Protein AF-A0A2T6BWP9-F1 (afdb_monomer)

Foldseek 3Di:
DDDDLCVVQVVPQAFPNDGADADDPVVQQVCCVVQVVSDHAQQNVSNCNRTHVQHRNLQWDRVCQVVLVVLVVVLCVVQVDDPPFRKGWGHADDSSQKTKIFGRPDPHSFTWIKIWGACVVVVHSGIDIDTPVRDTPSRSSVVSRVCRVVVHDD

Sequence (154 aa):
MEILYMQKLKDNIVLNKVRIEGISTEAILDLETKYNNSNPFPKAFREYLYLAGKISGTGIVWNDWEMLQEDLQEFFETFNYSIGRPIFPFNKRDGGSIFSFFYLDEDKDDPDCYHLMSGDYVGEKSPVIRSSNNYTFSGLINEAIRRIKNNIPF

Solvent-accessible surface area (backbone atoms only — not comparable to full-atom values): 8631 Å² total; per-residue (Å²): 133,87,73,84,57,40,50,71,54,70,78,45,50,64,28,82,94,34,67,40,32,39,44,53,73,65,58,50,50,52,48,19,40,76,72,44,80,61,41,82,66,39,51,31,57,50,43,39,30,49,51,23,34,45,28,41,59,59,74,50,56,59,60,49,58,66,60,54,51,51,54,50,50,51,49,28,60,76,67,75,49,83,82,92,64,62,61,46,76,52,32,72,39,80,94,67,38,30,35,34,32,33,62,69,83,55,101,35,52,59,37,61,28,31,32,43,31,38,13,79,78,74,76,42,97,50,66,47,78,45,66,47,84,79,24,30,51,44,50,48,55,54,49,35,52,51,27,58,78,65,76,44,84,133

InterPro domains:
  IPR037883 Knr4/Smi1-like domain superfamily [SSF160631] (5-125)

Structure (mmCIF, N/CA/C/O backbone):
data_AF-A0A2T6BWP9-F1
#
_entry.id   AF-A0A2T6BWP9-F1
#
loop_
_atom_site.group_PDB
_atom_site.id
_atom_site.type_symbol
_atom_site.label_atom_id
_atom_site.label_alt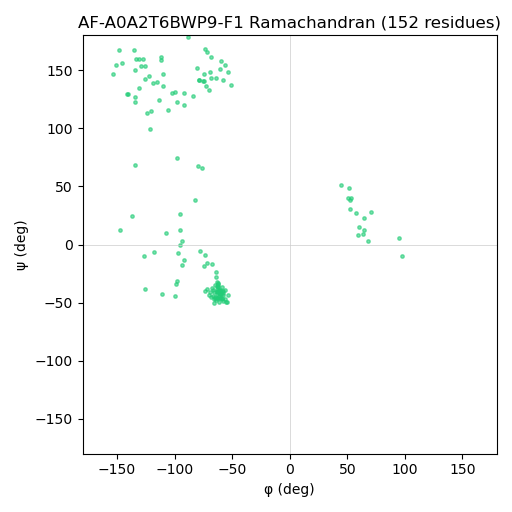_id
_atom_site.label_comp_id
_atom_site.label_asym_id
_atom_site.label_entity_id
_atom_site.label_seq_id
_atom_site.pdbx_PDB_ins_code
_atom_site.Cartn_x
_atom_site.Cartn_y
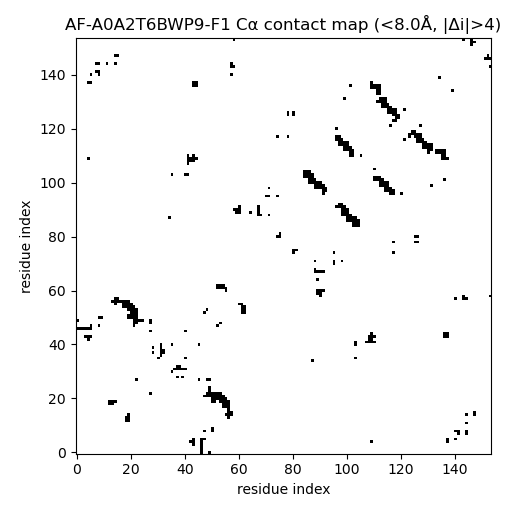_atom_site.Cartn_z
_atom_site.occupancy
_atom_site.B_iso_or_equiv
_atom_site.auth_seq_id
_atom_site.auth_comp_id
_atom_site.auth_asym_id
_atom_site.auth_atom_id
_atom_site.pdbx_PDB_model_num
ATOM 1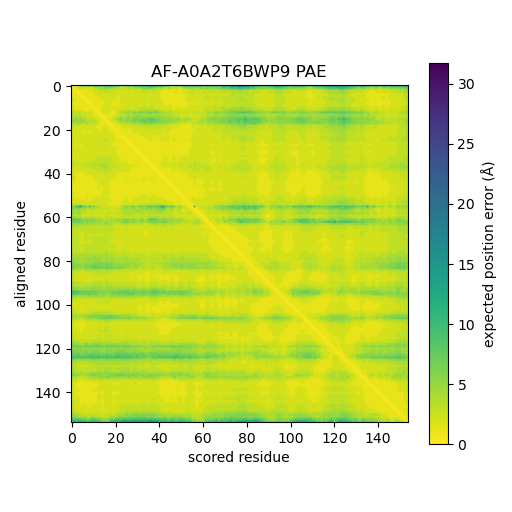 N N . MET A 1 1 ? -15.622 7.011 8.597 1.00 90.50 1 MET A N 1
ATOM 2 C CA . MET A 1 1 ? -15.719 6.460 7.229 1.00 90.50 1 MET A CA 1
ATOM 3 C C . MET A 1 1 ? -16.627 5.237 7.265 1.00 90.50 1 MET A C 1
ATOM 5 O O . MET A 1 1 ? -16.543 4.483 8.228 1.00 90.50 1 MET A O 1
ATOM 9 N N . GLU A 1 2 ? -17.524 5.072 6.293 1.00 94.56 2 GLU A N 1
ATOM 10 C CA . GLU A 1 2 ? -18.277 3.819 6.112 1.00 94.56 2 GLU A CA 1
ATOM 11 C C . GLU A 1 2 ? -17.339 2.738 5.555 1.00 94.56 2 GLU A C 1
ATOM 13 O O . GLU A 1 2 ? -16.538 3.042 4.676 1.00 94.56 2 GLU A O 1
ATOM 18 N N . ILE A 1 3 ? -17.415 1.510 6.078 1.00 97.81 3 ILE A N 1
ATOM 19 C CA . ILE A 1 3 ? -16.545 0.391 5.683 1.00 97.81 3 ILE A CA 1
ATOM 20 C C . ILE A 1 3 ? -17.351 -0.581 4.821 1.00 97.81 3 ILE A C 1
ATOM 22 O O . ILE A 1 3 ? -18.298 -1.181 5.328 1.00 97.81 3 ILE A O 1
ATOM 26 N N . LEU A 1 4 ? -16.973 -0.738 3.552 1.00 97.94 4 LEU A N 1
ATOM 27 C CA . LEU A 1 4 ? -17.612 -1.642 2.593 1.00 97.94 4 LEU A CA 1
ATOM 28 C C . LEU A 1 4 ? -16.710 -2.825 2.215 1.00 97.94 4 LEU A C 1
ATOM 30 O O . LEU A 1 4 ? -17.177 -3.961 2.163 1.00 97.94 4 LEU A O 1
ATOM 34 N N . TYR A 1 5 ? -15.420 -2.581 1.988 1.00 98.50 5 TYR A N 1
ATOM 35 C CA . TYR A 1 5 ? -14.463 -3.573 1.488 1.00 98.50 5 TYR A CA 1
ATOM 36 C C . TYR A 1 5 ? -13.626 -4.205 2.605 1.00 98.50 5 TYR A C 1
ATOM 38 O O . TYR A 1 5 ? -13.272 -5.382 2.536 1.00 98.50 5 TYR A O 1
ATOM 46 N N . MET A 1 6 ? -13.342 -3.459 3.676 1.00 98.19 6 MET A N 1
ATOM 47 C CA . MET A 1 6 ? -12.461 -3.904 4.767 1.00 98.19 6 MET A CA 1
ATOM 48 C C . MET A 1 6 ? -13.204 -4.516 5.961 1.00 98.19 6 MET A C 1
ATOM 50 O O . MET A 1 6 ? -12.700 -4.518 7.086 1.00 98.19 6 MET A O 1
ATOM 54 N N . GLN A 1 7 ? -14.393 -5.083 5.740 1.00 98.19 7 GLN A N 1
ATOM 55 C CA . GLN A 1 7 ? -15.222 -5.613 6.825 1.00 98.19 7 GLN A CA 1
ATOM 56 C C . GLN A 1 7 ? -14.517 -6.740 7.602 1.00 98.19 7 GLN A C 1
ATOM 58 O O . GLN A 1 7 ? -14.476 -6.721 8.830 1.00 98.19 7 GLN A O 1
ATOM 63 N N . LYS A 1 8 ? -13.838 -7.661 6.904 1.00 97.44 8 LYS A N 1
ATOM 64 C CA . LYS A 1 8 ? -13.077 -8.737 7.560 1.00 97.44 8 LYS A CA 1
ATOM 65 C C . LYS A 1 8 ? -11.899 -8.206 8.377 1.00 97.44 8 LYS A C 1
ATOM 67 O O . LYS A 1 8 ? -11.589 -8.784 9.413 1.00 97.44 8 LYS A O 1
ATOM 72 N N . LEU A 1 9 ? -11.239 -7.136 7.935 1.00 97.50 9 LEU A N 1
ATOM 73 C CA . LEU A 1 9 ? -10.162 -6.499 8.697 1.00 97.50 9 LEU A CA 1
ATOM 74 C C . LEU A 1 9 ? -10.716 -5.822 9.955 1.00 97.50 9 LEU A C 1
ATOM 76 O O . LEU A 1 9 ? -10.191 -6.032 11.045 1.00 97.50 9 LEU A O 1
ATOM 80 N N . LYS A 1 10 ? -11.828 -5.092 9.821 1.00 97.31 10 LYS A N 1
ATOM 81 C CA . LYS A 1 10 ? -12.552 -4.479 10.943 1.00 97.31 10 LYS A CA 1
ATOM 82 C C . LYS A 1 10 ? -12.961 -5.508 12.002 1.00 97.31 10 LYS A C 1
ATOM 84 O O . LYS A 1 10 ? -12.831 -5.238 13.192 1.00 97.31 10 LYS A O 1
ATOM 89 N N . ASP A 1 11 ? -13.382 -6.698 11.581 1.00 97.06 11 ASP A N 1
ATOM 90 C CA . ASP A 1 11 ? -13.765 -7.789 12.486 1.00 97.06 11 ASP A CA 1
ATOM 91 C C . ASP A 1 11 ? -12.552 -8.530 13.091 1.00 97.06 11 ASP A C 1
ATOM 93 O O . ASP A 1 11 ? -12.714 -9.417 13.928 1.00 97.06 11 ASP A O 1
ATOM 97 N N . ASN A 1 12 ? -11.323 -8.206 12.665 1.00 95.44 12 ASN A N 1
ATOM 98 C CA . ASN A 1 12 ? -10.085 -8.877 13.069 1.00 95.44 12 ASN A CA 1
ATOM 99 C C . ASN A 1 12 ? -8.988 -7.873 13.427 1.00 95.44 12 ASN A C 1
ATOM 101 O O . ASN A 1 12 ? -7.965 -7.769 12.760 1.00 95.44 12 ASN A O 1
ATOM 105 N N . ILE A 1 13 ? -9.193 -7.168 14.538 1.00 93.12 13 ILE A N 1
ATOM 106 C CA . ILE A 1 13 ? -8.308 -6.086 14.989 1.00 93.12 13 ILE A CA 1
ATOM 107 C C . ILE A 1 13 ? -6.957 -6.544 15.562 1.00 93.12 13 ILE A C 1
ATOM 109 O O . ILE A 1 13 ? -6.106 -5.706 15.849 1.00 93.12 13 ILE A O 1
ATOM 113 N N . VAL A 1 14 ? -6.756 -7.848 15.777 1.00 94.56 14 VAL A N 1
ATOM 114 C CA . VAL A 1 14 ? -5.467 -8.422 16.190 1.00 94.56 14 VAL A CA 1
ATOM 115 C C . VAL A 1 14 ? -5.027 -9.432 15.138 1.00 94.56 14 VAL A C 1
ATOM 117 O O . VAL A 1 14 ? -5.670 -10.465 14.955 1.00 94.56 14 VAL A O 1
ATOM 120 N N . LEU A 1 15 ? -3.920 -9.135 14.462 1.00 91.56 15 LEU A N 1
ATOM 121 C CA . LEU A 1 15 ? -3.338 -9.931 13.384 1.00 91.56 15 LEU A CA 1
ATOM 122 C C . LEU A 1 15 ? -1.846 -10.113 13.656 1.00 91.56 15 LEU A C 1
ATOM 124 O O . LEU A 1 15 ? -1.164 -9.169 14.039 1.00 91.56 15 LEU A O 1
ATOM 128 N N . ASN A 1 16 ? -1.329 -11.337 13.507 1.00 87.31 16 ASN A N 1
ATOM 129 C CA . ASN A 1 16 ? 0.082 -11.651 13.779 1.00 87.31 16 ASN A CA 1
ATOM 130 C C . ASN A 1 16 ? 0.580 -11.167 15.157 1.00 87.31 16 ASN A C 1
ATOM 132 O O . ASN A 1 16 ? 1.705 -10.699 15.294 1.00 87.31 16 ASN A O 1
ATOM 136 N N . LYS A 1 17 ? -0.259 -11.305 16.196 1.00 89.06 17 LYS A N 1
ATOM 137 C CA . LYS A 1 17 ? 0.011 -10.855 17.581 1.00 89.06 17 LYS A CA 1
ATOM 138 C C . LYS A 1 17 ? 0.159 -9.335 17.741 1.00 89.06 17 LYS A C 1
ATOM 140 O O . LYS A 1 17 ? 0.564 -8.876 18.804 1.00 89.06 17 LYS A O 1
ATOM 145 N N . VAL A 1 18 ? -0.209 -8.563 16.724 1.00 92.12 18 VAL A N 1
ATOM 146 C CA . VAL A 1 18 ? -0.180 -7.103 16.734 1.00 92.12 18 VAL A CA 1
ATOM 147 C C . VAL A 1 18 ? -1.606 -6.579 16.614 1.00 92.12 18 VAL A C 1
ATOM 149 O O . VAL A 1 18 ? -2.423 -7.129 15.876 1.00 92.12 18 VAL A O 1
ATOM 152 N N . ARG A 1 19 ? -1.928 -5.527 17.368 1.00 95.81 19 ARG A N 1
ATOM 153 C CA . ARG A 1 19 ? -3.206 -4.825 17.240 1.00 95.81 19 ARG A CA 1
ATOM 154 C C . ARG A 1 19 ? -3.096 -3.801 16.117 1.00 95.81 19 ARG A C 1
ATOM 156 O O . ARG A 1 19 ? -2.162 -3.006 16.131 1.00 95.81 19 ARG A O 1
ATOM 163 N N . ILE A 1 20 ? -4.030 -3.829 15.172 1.00 96.50 20 ILE A N 1
ATOM 164 C CA . ILE A 1 20 ? -4.030 -2.883 14.056 1.00 96.50 20 ILE A CA 1
ATOM 165 C C . ILE A 1 20 ? -4.353 -1.469 14.541 1.00 96.50 20 ILE A C 1
ATOM 167 O O . ILE A 1 20 ? -5.106 -1.282 15.504 1.00 96.50 20 ILE A O 1
ATOM 171 N N . GLU A 1 21 ? -3.783 -0.483 13.863 1.00 97.31 21 GLU A N 1
ATOM 172 C CA . GLU A 1 21 ? -3.994 0.935 14.119 1.00 97.31 21 GLU A CA 1
ATOM 173 C C . GLU A 1 21 ? -4.071 1.683 12.787 1.00 97.31 21 GLU A C 1
ATOM 175 O O . GLU A 1 21 ? -3.213 1.525 11.915 1.00 97.31 21 GLU A O 1
ATOM 180 N N . GLY A 1 22 ? -5.116 2.488 12.628 1.00 97.25 22 GLY A N 1
ATOM 181 C CA . GLY A 1 22 ? -5.329 3.312 11.448 1.00 97.25 22 GLY A CA 1
ATOM 182 C C . GLY A 1 22 ? -4.667 4.680 11.530 1.00 97.25 22 GLY A C 1
ATOM 183 O O . GLY A 1 22 ? -4.084 5.057 12.546 1.00 97.25 22 GLY A O 1
ATOM 184 N N . ILE A 1 23 ? -4.816 5.440 10.451 1.00 97.69 23 ILE A N 1
ATOM 185 C CA . ILE A 1 23 ? -4.507 6.871 10.394 1.00 97.69 23 ILE A CA 1
ATOM 186 C C . ILE A 1 23 ? -5.797 7.688 10.236 1.00 97.69 23 ILE A C 1
ATOM 188 O O . ILE A 1 23 ? -6.850 7.152 9.883 1.00 97.69 23 ILE A O 1
ATOM 192 N N . SER A 1 24 ? -5.737 8.986 10.541 1.00 97.62 24 SER A N 1
ATOM 193 C CA . SER A 1 24 ? -6.905 9.865 10.429 1.00 97.62 24 SER A CA 1
ATOM 194 C C . SER A 1 24 ? -7.272 10.147 8.968 1.00 97.62 24 SER A C 1
ATOM 196 O O . SER A 1 24 ? -6.484 9.912 8.053 1.00 97.62 24 SER A O 1
ATOM 198 N N . THR A 1 25 ? -8.474 10.679 8.738 1.00 97.75 25 THR A N 1
ATOM 199 C CA . THR A 1 25 ? -8.909 11.075 7.388 1.00 97.75 25 THR A CA 1
ATOM 200 C C . THR A 1 25 ? -8.011 12.170 6.816 1.00 97.75 25 THR A C 1
ATOM 202 O O . THR A 1 25 ? -7.710 12.148 5.631 1.00 97.75 25 THR A O 1
ATOM 205 N N . GLU A 1 26 ? -7.550 13.094 7.655 1.00 98.06 26 GLU A N 1
ATOM 206 C CA . GLU A 1 26 ? -6.631 14.172 7.283 1.00 98.06 26 GLU A CA 1
ATOM 207 C C . GLU A 1 26 ? -5.289 13.598 6.818 1.00 98.06 26 GLU A C 1
ATOM 209 O O . GLU A 1 26 ? -4.829 13.935 5.736 1.00 98.06 26 GLU A O 1
ATOM 214 N N . ALA A 1 27 ? -4.730 12.630 7.553 1.00 97.94 27 ALA A N 1
ATOM 215 C CA . ALA A 1 27 ? -3.505 11.948 7.137 1.00 97.94 27 ALA A CA 1
ATOM 216 C C . ALA A 1 27 ? -3.678 11.166 5.818 1.00 97.94 27 ALA A C 1
ATOM 218 O O . ALA A 1 27 ? -2.743 11.068 5.027 1.00 97.94 27 ALA A O 1
ATOM 219 N N . ILE A 1 28 ? -4.871 10.621 5.549 1.00 98.44 28 ILE A N 1
ATOM 220 C CA . ILE A 1 28 ? -5.181 9.998 4.251 1.00 98.44 28 ILE A CA 1
ATOM 221 C C . ILE A 1 28 ? -5.188 11.053 3.136 1.00 98.44 28 ILE A C 1
ATOM 223 O O . ILE A 1 28 ? -4.595 10.816 2.087 1.00 98.44 28 ILE A O 1
ATOM 227 N N . LEU A 1 29 ? -5.806 12.218 3.364 1.00 98.38 29 LEU A N 1
ATOM 228 C CA . LEU A 1 29 ? -5.817 13.329 2.402 1.00 98.38 29 LEU A CA 1
ATOM 229 C C . LEU A 1 29 ? -4.402 13.855 2.116 1.00 98.38 29 LEU A C 1
ATOM 231 O O . LEU A 1 29 ? -4.097 14.210 0.975 1.00 98.38 29 LEU A O 1
ATOM 235 N N . ASP A 1 30 ? -3.528 13.870 3.124 1.00 98.00 30 ASP A N 1
ATOM 236 C CA . ASP A 1 30 ? -2.121 14.243 2.959 1.00 98.00 30 ASP A CA 1
ATOM 237 C C . ASP A 1 30 ? -1.391 13.254 2.035 1.00 98.00 30 ASP A C 1
ATOM 239 O O . ASP A 1 30 ? -0.661 13.671 1.133 1.00 98.00 30 ASP A O 1
ATOM 243 N N . LEU A 1 31 ? -1.630 11.945 2.191 1.00 97.88 31 LEU A N 1
ATOM 244 C CA . LEU A 1 31 ? -1.071 10.921 1.299 1.00 97.88 31 LEU A CA 1
ATOM 245 C C . LEU A 1 31 ? -1.630 11.024 -0.129 1.00 97.88 31 LEU A C 1
ATOM 247 O O . LEU A 1 31 ? -0.868 10.900 -1.085 1.00 97.88 31 LEU A O 1
ATOM 251 N N . GLU A 1 32 ? -2.929 11.277 -0.291 1.00 98.31 32 GLU A N 1
ATOM 252 C CA . GLU A 1 32 ? -3.575 11.483 -1.599 1.00 98.31 32 GLU A CA 1
ATOM 253 C C . GLU A 1 32 ? -3.014 12.724 -2.307 1.00 98.31 32 GLU A C 1
ATOM 255 O O . GLU A 1 32 ? -2.729 12.708 -3.506 1.00 98.31 32 GLU A O 1
ATOM 260 N N . THR A 1 33 ? -2.776 13.795 -1.550 1.00 98.25 33 THR A N 1
ATOM 261 C CA . THR A 1 33 ? -2.134 15.012 -2.055 1.00 98.25 33 THR A CA 1
ATOM 262 C C . THR A 1 33 ? -0.695 14.741 -2.479 1.00 98.25 33 THR A C 1
ATOM 264 O O . THR A 1 33 ? -0.303 15.131 -3.577 1.00 98.25 33 THR A O 1
ATOM 267 N N . LYS A 1 34 ? 0.078 14.032 -1.648 1.00 97.81 34 LYS A N 1
ATOM 268 C CA . LYS A 1 34 ? 1.495 13.747 -1.910 1.00 97.81 34 LYS A CA 1
ATOM 269 C C . LYS A 1 34 ? 1.702 12.773 -3.073 1.00 97.81 34 LYS A C 1
ATOM 271 O O . LYS A 1 34 ? 2.616 12.975 -3.865 1.00 97.81 34 LYS A O 1
ATOM 276 N N . TYR A 1 35 ? 0.884 11.725 -3.174 1.00 97.25 35 TYR A N 1
ATOM 277 C CA . TYR A 1 35 ? 1.160 10.581 -4.052 1.00 97.25 35 TYR A CA 1
ATOM 278 C C . TYR A 1 35 ? 0.135 10.354 -5.164 1.00 97.25 35 TYR A C 1
ATOM 280 O O . TYR A 1 35 ? 0.357 9.493 -6.010 1.00 97.25 35 TYR A O 1
ATOM 288 N N . ASN A 1 36 ? -0.970 11.101 -5.190 1.00 97.12 36 ASN A N 1
ATOM 289 C CA . ASN A 1 36 ? -2.010 10.939 -6.207 1.00 97.12 36 ASN A CA 1
ATOM 290 C C . ASN A 1 36 ? -2.542 12.272 -6.758 1.00 97.12 36 ASN A C 1
ATOM 292 O O . ASN A 1 36 ? -3.665 12.339 -7.254 1.00 97.12 36 ASN A O 1
ATOM 296 N N . ASN A 1 37 ? -1.754 13.351 -6.683 1.00 96.25 37 ASN A N 1
ATOM 297 C CA . ASN A 1 37 ? -2.137 14.681 -7.178 1.00 96.25 37 ASN A CA 1
ATOM 298 C C . ASN A 1 37 ? -3.487 15.170 -6.618 1.00 96.25 37 ASN A C 1
ATOM 300 O O . ASN A 1 37 ? -4.305 15.726 -7.349 1.00 96.25 37 ASN A O 1
ATOM 304 N N . SER A 1 38 ? -3.735 14.909 -5.331 1.00 97.00 38 SER A N 1
ATOM 305 C CA . SER A 1 38 ? -4.995 15.213 -4.634 1.00 97.00 38 SER A CA 1
ATOM 306 C C . SER A 1 38 ? -6.225 14.457 -5.152 1.00 97.00 38 SER A C 1
ATOM 308 O O . SER A 1 38 ? -7.340 14.740 -4.712 1.00 97.00 38 SER A O 1
ATOM 310 N N . ASN A 1 39 ? -6.051 13.469 -6.034 1.00 97.12 39 ASN A N 1
ATOM 311 C CA . ASN A 1 39 ? -7.120 12.537 -6.365 1.00 97.12 39 ASN A CA 1
ATOM 312 C C . ASN A 1 39 ? -7.301 11.528 -5.222 1.00 97.12 39 ASN A C 1
ATOM 314 O O . ASN A 1 39 ? -6.306 11.044 -4.667 1.00 97.12 39 ASN A O 1
ATOM 318 N N . PRO A 1 40 ? -8.546 11.151 -4.887 1.00 97.19 40 PRO A N 1
ATOM 319 C CA . PRO A 1 40 ? -8.792 10.126 -3.886 1.00 97.19 40 PRO A CA 1
ATOM 320 C C . PRO A 1 40 ? -8.113 8.806 -4.251 1.00 97.19 40 PRO A C 1
ATOM 322 O O . PRO A 1 40 ? -8.112 8.401 -5.414 1.00 97.19 40 PRO A O 1
ATOM 325 N N . PHE A 1 41 ? -7.576 8.104 -3.257 1.00 98.31 41 PHE A N 1
ATOM 326 C CA . PHE A 1 41 ? -7.201 6.709 -3.450 1.00 98.31 41 PHE A CA 1
ATOM 327 C C . PHE A 1 41 ? -8.448 5.834 -3.639 1.00 98.31 41 PHE A C 1
ATOM 329 O O . PHE A 1 41 ? -9.543 6.216 -3.202 1.00 98.31 41 PHE A O 1
ATOM 336 N N . PRO A 1 42 ? -8.288 4.618 -4.194 1.00 98.38 42 PRO A N 1
ATOM 337 C CA . PRO A 1 42 ? -9.359 3.633 -4.227 1.00 98.38 42 PRO A CA 1
ATOM 338 C C . PRO A 1 42 ? -9.981 3.421 -2.845 1.00 98.38 42 PRO A C 1
ATOM 340 O O . PRO A 1 42 ? -9.276 3.328 -1.831 1.00 98.38 42 PRO A O 1
ATOM 343 N N . LYS A 1 43 ? -11.312 3.341 -2.788 1.00 98.50 43 LYS A N 1
ATOM 344 C CA . LYS A 1 43 ? -12.075 3.270 -1.536 1.00 98.50 43 LYS A CA 1
ATOM 345 C C . LYS A 1 43 ? -11.602 2.147 -0.612 1.00 98.50 43 LYS A C 1
ATOM 347 O O . LYS A 1 43 ? -11.417 2.390 0.580 1.00 98.50 43 LYS A O 1
ATOM 352 N N . ALA A 1 44 ? -11.334 0.957 -1.147 1.00 98.56 44 ALA A N 1
ATOM 353 C CA . ALA A 1 44 ? -10.817 -0.170 -0.378 1.00 98.56 44 ALA A CA 1
ATOM 354 C C . ALA A 1 44 ? -9.485 0.165 0.317 1.00 98.56 44 ALA A C 1
ATOM 356 O O . ALA A 1 44 ? -9.286 -0.190 1.481 1.00 98.56 44 ALA A O 1
ATOM 357 N N . PHE A 1 45 ? -8.591 0.896 -0.356 1.00 98.50 45 PHE A N 1
ATOM 358 C CA . PHE A 1 45 ? -7.323 1.322 0.232 1.00 98.50 45 PHE A CA 1
ATOM 359 C C . PHE A 1 45 ? -7.513 2.423 1.285 1.00 98.50 45 PHE A C 1
ATOM 361 O O . PHE A 1 45 ? -6.896 2.364 2.347 1.00 98.50 45 PHE A O 1
ATOM 368 N N . ARG A 1 46 ? -8.428 3.377 1.071 1.00 98.56 46 ARG A N 1
ATOM 369 C CA . ARG A 1 46 ? -8.767 4.398 2.084 1.00 98.56 46 ARG A CA 1
ATOM 370 C C . ARG A 1 46 ? -9.330 3.779 3.362 1.00 98.56 46 ARG A C 1
ATOM 372 O O . ARG A 1 46 ? -8.911 4.141 4.459 1.00 98.56 46 ARG A O 1
ATOM 379 N N . GLU A 1 47 ? -10.240 2.814 3.227 1.00 98.69 47 GLU A N 1
ATOM 380 C CA . GLU A 1 47 ? -10.777 2.052 4.360 1.00 98.69 47 GLU A CA 1
ATOM 381 C C . GLU A 1 47 ? -9.672 1.299 5.104 1.00 98.69 47 GLU A C 1
ATOM 383 O O . GLU A 1 47 ? -9.655 1.257 6.335 1.00 98.69 47 GLU A O 1
ATOM 388 N N . TYR A 1 48 ? -8.728 0.728 4.358 1.00 98.44 48 TYR A N 1
ATOM 389 C CA . TYR A 1 48 ? -7.584 0.042 4.928 1.00 98.44 48 TYR A CA 1
ATOM 390 C C . TYR A 1 48 ? -6.681 0.994 5.714 1.00 98.44 48 TYR A C 1
ATOM 392 O O . TYR A 1 48 ? -6.354 0.702 6.861 1.00 98.44 48 TYR A O 1
ATOM 400 N N . LEU A 1 49 ? -6.326 2.152 5.151 1.00 98.19 49 LEU A N 1
ATOM 401 C CA . LEU A 1 49 ? -5.538 3.170 5.847 1.00 98.19 49 LEU A CA 1
ATOM 402 C C . LEU A 1 49 ? -6.237 3.634 7.132 1.00 98.19 49 LEU A C 1
ATOM 404 O O . LEU A 1 49 ? -5.609 3.737 8.187 1.00 98.19 49 LEU A O 1
ATOM 408 N N . TYR A 1 50 ? -7.553 3.826 7.071 1.00 98.19 50 TYR A N 1
ATOM 409 C CA . TYR A 1 50 ? -8.361 4.235 8.216 1.00 9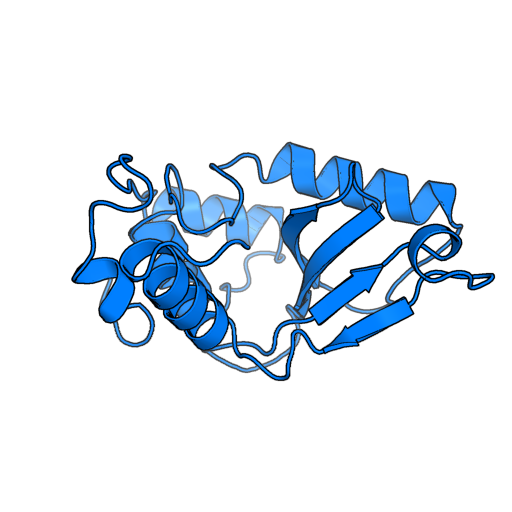8.19 50 TYR A CA 1
ATOM 410 C C . TYR A 1 50 ? -8.395 3.195 9.351 1.00 98.19 50 TYR A C 1
ATOM 412 O O . TYR A 1 50 ? -8.559 3.562 10.513 1.00 98.19 50 TYR A O 1
ATOM 420 N N . LEU A 1 51 ? -8.234 1.903 9.047 1.00 97.88 51 LEU A N 1
ATOM 421 C CA . LEU A 1 51 ? -8.250 0.821 10.043 1.00 97.88 51 LEU A CA 1
ATOM 422 C C . LEU A 1 51 ? -6.850 0.360 10.477 1.00 97.88 51 LEU A C 1
ATOM 424 O O . LEU A 1 51 ? -6.673 -0.049 11.623 1.00 97.88 51 LEU A O 1
ATOM 428 N N . ALA A 1 52 ? -5.882 0.387 9.561 1.00 97.00 52 ALA A N 1
ATOM 429 C CA . ALA A 1 52 ? -4.600 -0.311 9.665 1.00 97.00 52 ALA A CA 1
ATOM 430 C C . ALA A 1 52 ? -3.425 0.425 8.981 1.00 97.00 52 ALA A C 1
ATOM 432 O O . ALA A 1 52 ? -2.365 -0.165 8.774 1.00 97.00 52 ALA A O 1
ATOM 433 N N . GLY A 1 53 ? -3.596 1.695 8.596 1.00 95.88 53 GLY A N 1
ATOM 434 C CA . GLY A 1 53 ? -2.578 2.477 7.882 1.00 95.88 53 GLY A CA 1
ATOM 435 C C . GLY A 1 53 ? -1.324 2.804 8.691 1.00 95.88 53 GLY A C 1
ATOM 436 O O . GLY A 1 53 ? -0.306 3.147 8.100 1.00 95.88 53 GLY A O 1
ATOM 437 N N . LYS A 1 54 ? -1.381 2.678 10.022 1.00 95.75 54 LYS A N 1
ATOM 438 C CA . LYS A 1 54 ? -0.239 2.872 10.922 1.00 95.75 54 LYS A CA 1
ATOM 439 C C . LYS A 1 54 ? 0.382 1.544 11.347 1.00 95.75 54 LYS A C 1
ATOM 441 O O . LYS A 1 54 ? 1.598 1.405 11.334 1.00 95.75 54 LYS A O 1
ATOM 446 N N . ILE A 1 55 ? -0.448 0.566 11.706 1.00 94.81 55 ILE A N 1
ATOM 447 C CA . ILE A 1 55 ? -0.038 -0.788 12.094 1.00 94.81 55 ILE A CA 1
ATOM 448 C C . ILE A 1 55 ? -1.057 -1.774 11.523 1.00 94.81 55 ILE A C 1
ATOM 450 O O . ILE A 1 55 ? -2.254 -1.608 11.750 1.00 94.81 55 ILE A O 1
ATOM 454 N N . SER A 1 56 ? -0.613 -2.825 10.828 1.00 89.88 56 SER A N 1
ATOM 455 C CA . SER A 1 56 ? -1.540 -3.698 10.091 1.00 89.88 56 SER A CA 1
ATOM 456 C C . SER A 1 56 ? -1.481 -5.188 10.401 1.00 89.88 56 SER A C 1
ATOM 458 O O . SER A 1 56 ? -2.504 -5.864 10.384 1.00 89.88 56 SER A O 1
ATOM 460 N N . GLY A 1 57 ? -0.288 -5.739 10.618 1.00 88.19 57 GLY A N 1
ATOM 461 C CA . GLY A 1 57 ? -0.086 -7.187 10.705 1.00 88.19 57 GLY A CA 1
ATOM 462 C C . GLY A 1 57 ? -0.501 -7.993 9.457 1.00 88.19 57 GLY A C 1
ATOM 463 O O . GLY A 1 57 ? -0.485 -9.216 9.534 1.00 88.19 57 GLY A O 1
ATOM 464 N N . THR A 1 58 ? -0.856 -7.362 8.328 1.00 92.44 58 THR A N 1
ATOM 465 C CA . THR A 1 58 ? -1.388 -8.007 7.100 1.00 92.44 58 THR A CA 1
ATOM 466 C C . THR A 1 58 ? -0.332 -8.265 6.021 1.00 92.44 58 THR A C 1
ATOM 468 O O . THR A 1 58 ? -0.639 -8.899 5.016 1.00 92.44 58 THR A O 1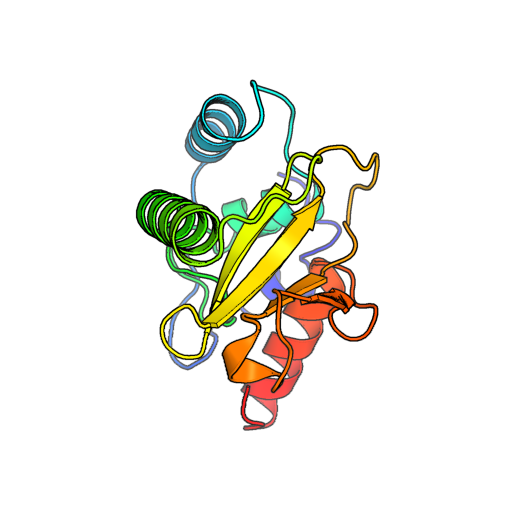
ATOM 471 N N . GLY A 1 59 ? 0.892 -7.764 6.206 1.00 89.25 59 GLY A N 1
ATOM 472 C CA . GLY A 1 59 ? 1.963 -7.803 5.202 1.00 89.25 59 GLY A CA 1
ATOM 473 C C . GLY A 1 59 ? 2.109 -6.510 4.390 1.00 89.25 59 GLY A C 1
ATOM 474 O O . GLY A 1 59 ? 3.109 -6.338 3.707 1.00 89.25 59 GLY A O 1
ATOM 475 N N . ILE A 1 60 ? 1.174 -5.567 4.493 1.00 93.38 60 ILE A N 1
ATOM 476 C CA . ILE A 1 60 ? 1.349 -4.194 3.988 1.00 93.38 60 ILE A CA 1
ATOM 477 C C . ILE A 1 60 ? 2.294 -3.429 4.929 1.00 93.38 60 ILE A C 1
ATOM 479 O O . ILE A 1 60 ? 2.265 -3.675 6.141 1.00 93.38 60 ILE A O 1
ATOM 483 N N . VAL A 1 61 ? 3.098 -2.505 4.390 1.00 92.38 61 VAL A N 1
ATOM 484 C CA . VAL A 1 61 ? 4.046 -1.686 5.176 1.00 92.38 61 VAL A CA 1
ATOM 485 C C . VAL A 1 61 ? 3.363 -0.906 6.313 1.00 92.38 61 VAL A C 1
ATOM 487 O O . VAL A 1 61 ? 2.166 -0.620 6.255 1.00 92.38 61 VAL A O 1
ATOM 490 N N . TRP A 1 62 ? 4.114 -0.573 7.368 1.00 89.88 62 TRP A N 1
ATOM 491 C CA . TRP A 1 62 ? 3.604 0.122 8.560 1.00 89.88 62 TRP A CA 1
ATOM 492 C C . TRP A 1 62 ? 3.889 1.621 8.490 1.00 89.88 62 TRP A C 1
ATOM 494 O O . TRP A 1 62 ? 4.768 2.132 9.171 1.00 89.88 62 TRP A O 1
ATOM 504 N N . ASN A 1 63 ? 3.140 2.331 7.647 1.00 85.19 63 ASN A N 1
ATOM 505 C CA . ASN A 1 63 ? 3.315 3.768 7.414 1.00 85.19 63 ASN A CA 1
ATOM 506 C C . ASN A 1 63 ? 4.694 4.190 6.865 1.00 85.19 63 ASN A C 1
ATOM 508 O O . ASN A 1 63 ? 5.002 5.379 6.820 1.00 85.19 63 ASN A O 1
ATOM 512 N N . ASP A 1 64 ? 5.487 3.242 6.364 1.00 91.88 64 ASP A N 1
ATOM 513 C CA . ASP A 1 64 ? 6.772 3.488 5.696 1.00 91.88 64 ASP A CA 1
ATOM 514 C C . ASP A 1 64 ? 6.579 3.873 4.217 1.00 91.88 64 ASP A C 1
ATOM 516 O O . ASP A 1 64 ? 7.315 3.431 3.336 1.00 91.88 64 ASP A O 1
ATOM 520 N N . TRP A 1 65 ? 5.539 4.661 3.919 1.00 94.50 65 TRP A N 1
ATOM 521 C CA . TRP A 1 65 ? 5.140 4.985 2.546 1.00 94.50 65 TRP A CA 1
ATOM 522 C C . TRP A 1 65 ? 6.232 5.733 1.785 1.00 94.50 65 TRP A C 1
ATOM 524 O O . TRP A 1 65 ? 6.439 5.471 0.608 1.00 94.50 65 TRP A O 1
ATOM 534 N N . GLU A 1 66 ? 6.937 6.648 2.451 1.00 95.56 66 GLU A N 1
ATOM 535 C CA . GLU A 1 66 ? 8.024 7.420 1.844 1.00 95.56 66 GLU A CA 1
ATOM 536 C C . GLU A 1 66 ? 9.208 6.534 1.469 1.00 95.56 66 GLU A C 1
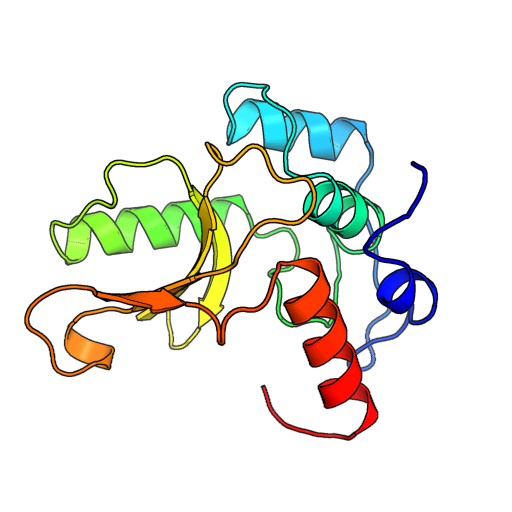ATOM 538 O O . GLU A 1 66 ? 9.595 6.523 0.306 1.00 95.56 66 GLU A O 1
ATOM 543 N N . MET A 1 67 ? 9.681 5.706 2.404 1.00 95.44 67 MET A N 1
ATOM 544 C CA . MET A 1 67 ? 10.742 4.735 2.131 1.00 95.44 67 MET A CA 1
ATOM 545 C C . MET A 1 67 ? 10.346 3.787 0.995 1.00 95.44 67 MET A C 1
ATOM 547 O O . MET A 1 67 ? 11.136 3.554 0.091 1.00 95.44 67 MET A O 1
ATOM 551 N N . LEU A 1 68 ? 9.105 3.289 0.988 1.00 96.94 68 LEU A N 1
ATOM 552 C CA . LEU A 1 68 ? 8.628 2.396 -0.068 1.00 96.94 68 LEU A CA 1
ATOM 553 C C . LEU A 1 68 ? 8.622 3.063 -1.456 1.00 96.94 68 LEU A C 1
ATOM 555 O O . LEU A 1 68 ? 8.846 2.387 -2.459 1.00 96.94 68 LEU A O 1
ATOM 559 N N . GLN A 1 69 ? 8.351 4.369 -1.518 1.00 96.75 69 GLN A N 1
ATOM 560 C CA . GLN A 1 69 ? 8.403 5.148 -2.757 1.00 96.75 69 GLN A CA 1
ATOM 561 C C . GLN A 1 69 ? 9.850 5.403 -3.200 1.00 96.75 69 GLN A C 1
ATOM 563 O O . GLN A 1 69 ? 10.144 5.294 -4.388 1.00 96.75 69 GLN A O 1
ATOM 568 N N . GLU A 1 70 ? 10.757 5.683 -2.261 1.00 97.00 70 GLU A N 1
ATOM 569 C CA . GLU A 1 70 ? 12.196 5.816 -2.530 1.00 97.00 70 GLU A CA 1
ATOM 570 C C . GLU A 1 70 ? 12.794 4.502 -3.054 1.00 97.00 70 GLU A C 1
ATOM 572 O O . GLU A 1 70 ? 13.463 4.509 -4.085 1.00 97.00 70 GLU A O 1
ATOM 577 N N . ASP A 1 71 ? 12.476 3.364 -2.426 1.00 97.06 71 ASP A N 1
ATOM 578 C CA . ASP A 1 71 ? 12.942 2.047 -2.882 1.00 97.06 71 ASP A CA 1
ATOM 579 C C . ASP A 1 71 ? 12.441 1.730 -4.303 1.00 97.06 71 ASP A C 1
ATOM 581 O O . ASP A 1 71 ? 13.147 1.132 -5.116 1.00 97.06 71 ASP A O 1
ATOM 585 N N . LEU A 1 72 ? 11.192 2.098 -4.610 1.00 97.25 72 LEU A N 1
ATOM 586 C CA . LEU A 1 72 ? 10.615 1.892 -5.937 1.00 97.25 72 LEU A CA 1
ATOM 587 C C . LEU A 1 72 ? 11.313 2.767 -6.990 1.00 97.25 72 LEU A C 1
ATOM 589 O O . LEU A 1 72 ? 11.533 2.320 -8.116 1.00 97.25 72 LEU A O 1
ATOM 593 N N . GLN A 1 73 ? 11.679 3.997 -6.631 1.00 96.94 73 GLN A N 1
ATOM 594 C CA . GLN A 1 73 ? 12.449 4.881 -7.500 1.00 96.94 73 GLN A CA 1
ATOM 595 C C . GLN A 1 73 ? 13.857 4.318 -7.756 1.00 96.94 73 GLN A C 1
ATOM 597 O O . GLN A 1 73 ? 14.274 4.238 -8.912 1.00 96.94 73 GLN A O 1
ATOM 602 N N . GLU A 1 74 ? 14.549 3.841 -6.717 1.00 96.69 74 GLU A N 1
ATOM 603 C CA . GLU A 1 74 ? 15.856 3.179 -6.845 1.00 96.69 74 GLU A CA 1
ATOM 604 C C . GLU A 1 74 ? 15.772 1.936 -7.742 1.00 96.69 74 GLU A C 1
ATOM 606 O O . GLU A 1 74 ? 16.643 1.706 -8.587 1.00 96.69 74 GLU A O 1
ATOM 611 N N . PHE A 1 75 ? 14.695 1.153 -7.623 1.00 97.12 75 PHE A N 1
ATOM 612 C CA . PHE A 1 75 ? 14.432 0.025 -8.512 1.00 97.12 75 PHE A CA 1
ATOM 613 C C . PHE A 1 75 ? 14.348 0.474 -9.979 1.00 97.12 75 PHE A C 1
ATOM 615 O O . PHE A 1 75 ? 14.987 -0.123 -10.850 1.00 97.12 75 PHE A O 1
ATOM 622 N N . PHE A 1 76 ? 13.581 1.524 -10.280 1.00 96.81 76 PHE A N 1
ATOM 623 C CA . PHE A 1 76 ? 13.447 2.024 -11.651 1.00 96.81 76 PHE A CA 1
ATOM 624 C C . PHE A 1 76 ? 14.772 2.517 -12.230 1.00 96.81 76 PHE A C 1
ATOM 626 O O . PHE A 1 76 ? 15.077 2.216 -13.386 1.00 96.81 76 PHE A O 1
ATOM 633 N N . GLU A 1 77 ? 15.579 3.211 -11.432 1.00 96.44 77 GLU A N 1
ATOM 634 C CA . GLU A 1 77 ? 16.903 3.688 -11.836 1.00 96.44 77 GLU A CA 1
ATOM 635 C C . GLU A 1 77 ? 17.870 2.526 -12.081 1.00 96.44 77 GLU A C 1
ATOM 637 O O . GLU A 1 77 ? 18.507 2.462 -13.134 1.00 96.44 77 GLU A O 1
ATOM 642 N N . THR A 1 78 ? 17.914 1.559 -11.161 1.00 94.00 78 THR A N 1
ATOM 643 C CA . THR A 1 78 ? 18.799 0.387 -11.234 1.00 94.00 78 THR A CA 1
ATOM 644 C C . THR A 1 78 ? 18.547 -0.444 -12.489 1.00 94.00 78 THR A C 1
ATOM 646 O O . THR A 1 78 ? 19.488 -0.868 -13.161 1.00 94.00 78 THR A O 1
ATOM 649 N N . PHE A 1 79 ? 17.277 -0.663 -12.839 1.00 93.25 79 PHE A N 1
ATOM 650 C CA . PHE A 1 79 ? 16.898 -1.472 -13.999 1.00 93.25 79 PHE A CA 1
ATOM 651 C C . PHE A 1 79 ? 16.672 -0.651 -15.276 1.00 93.25 79 PHE A C 1
ATOM 653 O O . PHE A 1 79 ? 16.297 -1.230 -16.298 1.00 93.25 79 PHE A O 1
ATOM 660 N N . ASN A 1 80 ? 16.888 0.672 -15.234 1.00 94.81 80 ASN A N 1
ATOM 661 C CA . ASN A 1 80 ? 16.549 1.611 -16.308 1.00 94.81 80 ASN A CA 1
ATOM 662 C C . ASN A 1 80 ? 15.138 1.338 -16.875 1.00 94.81 80 ASN A C 1
ATOM 664 O O . ASN A 1 80 ? 14.948 1.123 -18.076 1.00 94.81 80 ASN A O 1
ATOM 668 N N . TYR A 1 81 ? 14.157 1.257 -15.975 1.00 95.38 81 TYR A N 1
ATOM 669 C CA . TYR A 1 81 ? 12.806 0.774 -16.252 1.00 95.38 81 TYR A CA 1
ATOM 670 C C . TYR A 1 81 ? 11.743 1.792 -15.829 1.00 95.38 81 TYR A C 1
ATOM 672 O O . TYR A 1 81 ? 11.946 2.579 -14.914 1.00 95.38 81 TYR A O 1
ATOM 680 N N . SER A 1 82 ? 10.576 1.764 -16.476 1.00 94.75 82 SER A N 1
ATOM 681 C CA . SER A 1 82 ? 9.410 2.558 -16.071 1.00 94.75 82 SER A CA 1
ATOM 682 C C . SER A 1 82 ? 8.108 1.860 -16.474 1.00 94.75 82 SER A C 1
ATOM 684 O O . SER A 1 82 ? 8.087 1.074 -17.420 1.00 94.75 82 SER A O 1
ATOM 686 N N . ILE A 1 83 ? 7.012 2.136 -15.757 1.00 93.94 83 ILE A N 1
ATOM 687 C CA . ILE A 1 83 ? 5.695 1.513 -16.010 1.00 93.94 83 ILE A CA 1
ATOM 688 C C . ILE A 1 83 ? 4.822 2.36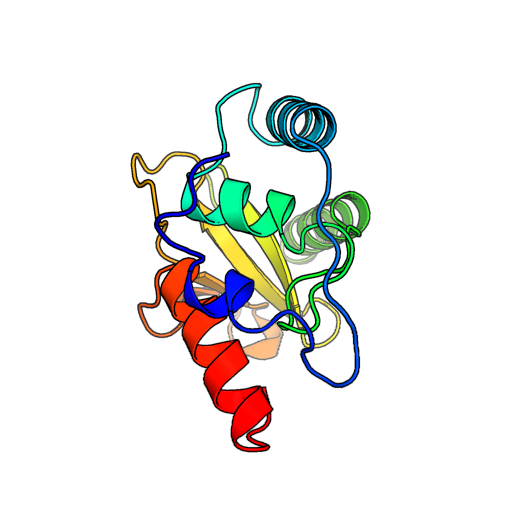8 -16.951 1.00 93.94 83 ILE A C 1
ATOM 690 O O . ILE A 1 83 ? 3.860 1.871 -17.531 1.00 93.94 83 ILE A O 1
ATOM 694 N N . GLY A 1 84 ? 5.150 3.653 -17.136 1.00 95.06 84 GLY A N 1
ATOM 695 C CA . GLY A 1 84 ? 4.405 4.570 -18.012 1.00 95.06 84 GLY A CA 1
ATOM 696 C C . GLY A 1 84 ? 2.986 4.919 -17.536 1.00 95.06 84 GLY A C 1
ATOM 697 O O . GLY A 1 84 ? 2.275 5.640 -18.229 1.00 95.06 84 GLY A O 1
ATOM 698 N N . ARG A 1 85 ? 2.577 4.427 -16.361 1.00 96.81 85 ARG A N 1
ATOM 699 C CA . ARG A 1 85 ? 1.288 4.684 -15.702 1.00 96.81 85 ARG A CA 1
ATOM 700 C C . ARG A 1 85 ? 1.517 4.996 -14.221 1.00 96.81 85 ARG A C 1
ATOM 702 O O . ARG A 1 85 ? 2.480 4.470 -13.654 1.00 96.81 85 ARG A O 1
ATOM 709 N N . PRO A 1 86 ? 0.661 5.815 -13.588 1.00 97.12 86 PRO A N 1
ATOM 710 C CA . PRO A 1 86 ? 0.769 6.102 -12.166 1.00 97.12 86 PRO A CA 1
ATOM 711 C C . PRO A 1 86 ? 0.387 4.864 -11.346 1.00 97.12 86 PRO A C 1
ATOM 713 O O . PRO A 1 86 ? -0.634 4.219 -11.591 1.00 97.12 86 PRO A O 1
ATOM 716 N N . ILE A 1 87 ? 1.217 4.535 -10.361 1.00 98.00 87 ILE A N 1
ATOM 717 C CA . ILE A 1 87 ? 1.032 3.383 -9.476 1.00 98.00 87 ILE A CA 1
ATOM 718 C C . ILE A 1 87 ? 1.197 3.804 -8.025 1.00 98.00 87 ILE A C 1
ATOM 720 O O . ILE A 1 87 ? 1.861 4.797 -7.734 1.00 98.00 87 ILE A O 1
ATOM 724 N N . PHE A 1 88 ? 0.654 3.003 -7.115 1.00 98.00 88 PHE A N 1
ATOM 725 C CA . PHE A 1 88 ? 0.928 3.134 -5.692 1.00 98.00 88 PHE A CA 1
ATOM 726 C C . PHE A 1 88 ? 1.454 1.809 -5.126 1.00 98.00 88 PHE A C 1
ATOM 728 O O . PHE A 1 88 ? 0.706 0.822 -5.103 1.00 98.00 88 PHE A O 1
ATOM 735 N N . PRO A 1 89 ? 2.726 1.741 -4.687 1.00 97.88 89 PRO A N 1
ATOM 736 C CA . PRO A 1 89 ? 3.247 0.562 -4.014 1.00 97.88 89 PRO A CA 1
ATOM 737 C C . PRO A 1 89 ? 2.691 0.481 -2.588 1.00 97.88 89 PRO A C 1
ATOM 739 O O . PRO A 1 89 ? 2.591 1.481 -1.882 1.00 97.88 89 PRO A O 1
ATOM 742 N N . PHE A 1 90 ? 2.357 -0.725 -2.136 1.00 97.31 90 PHE A N 1
ATOM 743 C CA . PHE A 1 90 ? 1.862 -0.958 -0.772 1.00 97.31 90 PHE A CA 1
ATOM 744 C C . PHE A 1 90 ? 2.651 -2.028 -0.004 1.00 97.31 90 PHE A C 1
ATOM 746 O O . PHE A 1 90 ? 2.472 -2.208 1.201 1.00 97.31 90 PHE A O 1
ATOM 753 N N . ASN A 1 91 ? 3.532 -2.764 -0.679 1.00 95.62 91 ASN A N 1
ATOM 754 C CA . ASN A 1 91 ? 4.391 -3.762 -0.054 1.00 95.62 91 ASN A CA 1
ATOM 755 C C . ASN A 1 91 ? 5.676 -3.964 -0.875 1.00 95.62 91 ASN A C 1
ATOM 757 O O . ASN A 1 91 ? 5.629 -3.907 -2.103 1.00 95.62 91 ASN A O 1
ATOM 761 N N . LYS A 1 92 ? 6.790 -4.260 -0.191 1.00 95.19 92 LYS A N 1
ATOM 762 C CA . LYS A 1 92 ? 8.043 -4.752 -0.785 1.00 95.19 92 LYS A CA 1
ATOM 763 C C . LYS A 1 92 ? 8.437 -6.102 -0.178 1.00 95.19 92 LYS A C 1
ATOM 765 O O . LYS A 1 92 ? 8.211 -6.334 1.011 1.00 95.19 92 LYS A O 1
ATOM 770 N N . ARG A 1 93 ? 9.027 -6.991 -0.981 1.00 92.88 93 ARG A N 1
ATOM 771 C CA . ARG A 1 93 ? 9.560 -8.307 -0.573 1.00 92.88 93 ARG A CA 1
ATOM 772 C C . ARG A 1 93 ? 10.932 -8.549 -1.190 1.00 92.88 93 ARG A C 1
ATOM 774 O O . ARG A 1 93 ? 11.354 -7.812 -2.078 1.00 92.88 93 ARG A O 1
ATOM 781 N N . ASP A 1 94 ? 11.616 -9.577 -0.690 1.00 90.94 94 ASP A N 1
ATOM 782 C CA . ASP A 1 94 ? 12.890 -10.067 -1.230 1.00 90.94 94 ASP A CA 1
ATOM 783 C C . ASP A 1 94 ? 13.930 -8.952 -1.415 1.00 90.94 94 ASP A C 1
ATOM 785 O O . ASP A 1 94 ? 14.515 -8.774 -2.483 1.00 90.94 94 ASP A O 1
ATOM 789 N N . GLY A 1 95 ? 14.100 -8.141 -0.365 1.00 86.25 95 GLY A N 1
ATOM 790 C CA . GLY A 1 95 ? 15.069 -7.044 -0.346 1.00 86.25 95 GLY A CA 1
ATOM 791 C C . GLY A 1 95 ? 14.794 -5.930 -1.359 1.00 86.25 95 GLY A C 1
ATOM 792 O O . GLY A 1 95 ? 15.729 -5.240 -1.733 1.00 86.25 95 GLY A O 1
ATOM 793 N N . GLY A 1 96 ? 13.548 -5.771 -1.822 1.00 90.50 96 GLY A N 1
ATOM 794 C CA . GLY A 1 96 ? 13.197 -4.806 -2.873 1.00 90.50 96 GLY A CA 1
ATOM 795 C C . GLY A 1 96 ? 13.173 -5.410 -4.279 1.00 90.50 96 GLY A C 1
ATOM 796 O O . GLY A 1 96 ? 12.941 -4.702 -5.250 1.00 90.50 96 GLY A O 1
ATOM 797 N N . SER A 1 97 ? 13.345 -6.728 -4.414 1.00 94.44 97 SER A N 1
ATOM 798 C CA . SER A 1 97 ? 13.225 -7.401 -5.715 1.00 94.44 97 SER A CA 1
ATOM 799 C C . SER A 1 97 ? 11.777 -7.541 -6.186 1.00 94.44 97 SER A C 1
ATOM 801 O O . SER A 1 97 ? 11.544 -7.775 -7.371 1.00 94.44 97 SER A O 1
ATOM 803 N N . ILE A 1 98 ? 10.800 -7.417 -5.278 1.00 96.44 98 ILE A N 1
ATOM 804 C CA . ILE A 1 98 ? 9.374 -7.470 -5.610 1.00 96.44 98 ILE A CA 1
ATOM 805 C C . ILE A 1 98 ? 8.620 -6.342 -4.917 1.00 96.44 98 ILE A C 1
ATOM 807 O O . ILE A 1 98 ? 8.617 -6.265 -3.688 1.00 96.44 98 ILE A O 1
ATOM 811 N N . PHE A 1 99 ? 7.872 -5.562 -5.692 1.00 97.88 99 PHE A N 1
ATOM 812 C CA . PHE A 1 99 ? 6.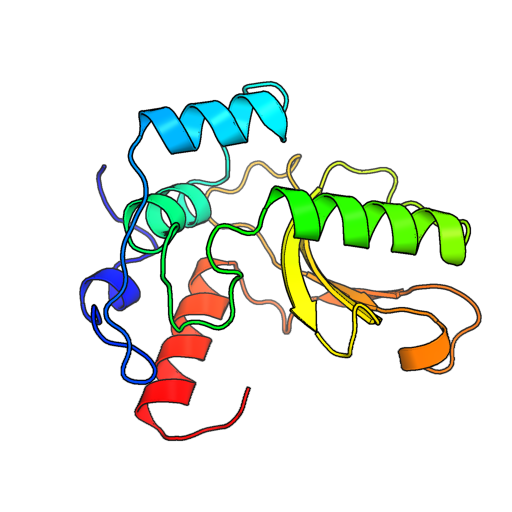898 -4.596 -5.193 1.00 97.88 99 PHE A CA 1
ATOM 813 C C . PHE A 1 99 ? 5.485 -5.067 -5.505 1.00 97.88 99 PHE A C 1
ATOM 815 O O . PHE A 1 99 ? 5.204 -5.512 -6.617 1.00 97.88 99 PHE A O 1
ATOM 822 N N . SER A 1 100 ? 4.581 -4.951 -4.537 1.00 97.81 100 SER A N 1
ATOM 823 C CA . SER A 1 100 ? 3.145 -5.106 -4.773 1.00 97.81 100 SER A CA 1
ATOM 824 C C . SER A 1 100 ? 2.501 -3.729 -4.875 1.00 97.81 100 SER A C 1
ATOM 826 O O . SER A 1 100 ? 2.752 -2.873 -4.023 1.00 97.81 100 SER A O 1
ATOM 828 N N . PHE A 1 101 ? 1.695 -3.517 -5.912 1.00 98.38 101 PHE A N 1
ATOM 829 C CA . PHE A 1 101 ? 1.111 -2.215 -6.226 1.00 98.38 101 PHE A CA 1
ATOM 830 C C . PHE A 1 101 ? -0.268 -2.350 -6.881 1.00 98.38 101 PHE A C 1
ATOM 832 O O . PHE A 1 101 ? -0.660 -3.435 -7.320 1.00 98.38 101 PHE A O 1
ATOM 839 N N . PHE A 1 102 ? -0.983 -1.233 -6.971 1.00 98.62 102 PHE A N 1
ATOM 840 C CA . PHE A 1 102 ? -2.136 -1.055 -7.855 1.00 98.62 102 PHE A CA 1
ATOM 841 C C . PHE A 1 102 ? -1.961 0.210 -8.705 1.00 98.62 102 PHE A C 1
ATOM 843 O O . PHE A 1 102 ? -1.160 1.087 -8.369 1.00 98.62 102 PHE A O 1
ATOM 850 N N . TYR A 1 103 ? -2.685 0.294 -9.819 1.00 98.31 103 TYR A N 1
ATOM 851 C CA . TYR A 1 103 ? -2.705 1.483 -10.670 1.00 98.31 103 TYR A CA 1
ATOM 852 C C . TYR A 1 103 ? -3.615 2.568 -10.082 1.00 98.31 103 TYR A C 1
ATOM 854 O O . TYR A 1 103 ? -4.671 2.266 -9.531 1.00 98.31 103 TYR A O 1
ATOM 862 N N . LEU A 1 104 ? -3.200 3.830 -10.200 1.00 97.81 104 LEU A N 1
ATOM 863 C CA . LEU A 1 104 ? -3.942 4.991 -9.681 1.00 97.81 104 LEU A CA 1
ATOM 864 C C . LEU A 1 104 ? -4.907 5.610 -10.701 1.00 97.81 104 LEU A C 1
ATOM 866 O O . LEU A 1 104 ? -5.750 6.422 -10.336 1.00 97.81 104 LEU A O 1
ATOM 870 N N . ASP A 1 105 ? -4.778 5.241 -11.973 1.00 97.06 105 ASP A N 1
ATOM 871 C CA . ASP A 1 105 ? -5.600 5.719 -13.090 1.00 97.06 105 ASP A CA 1
ATOM 872 C C . ASP A 1 105 ? -6.772 4.774 -13.424 1.00 97.06 105 ASP A C 1
ATOM 874 O O . ASP A 1 105 ? -7.406 4.915 -14.470 1.00 97.06 105 ASP A O 1
ATOM 878 N N . GLU A 1 106 ? -7.072 3.807 -12.550 1.00 93.31 106 GLU A N 1
ATOM 879 C CA . GLU A 1 106 ? -8.198 2.884 -12.704 1.00 93.31 106 GLU A CA 1
ATOM 880 C C . GLU A 1 106 ? -9.398 3.356 -11.874 1.00 93.31 106 GLU A C 1
ATOM 882 O O . GLU A 1 106 ? -9.307 3.497 -10.656 1.00 93.31 106 GLU A O 1
ATOM 887 N N . ASP A 1 107 ? -10.545 3.564 -12.528 1.00 92.50 107 ASP A N 1
ATOM 888 C CA . ASP A 1 107 ? -11.811 3.947 -11.882 1.00 92.50 107 ASP A CA 1
ATOM 889 C C . ASP A 1 107 ? -12.463 2.732 -11.192 1.00 92.50 107 ASP A C 1
ATOM 891 O O . ASP A 1 107 ? -13.481 2.188 -11.628 1.00 92.50 107 ASP A O 1
ATOM 895 N N . LYS A 1 108 ? -11.786 2.222 -10.156 1.00 96.62 108 LYS A N 1
ATOM 896 C CA . LYS A 1 108 ? -12.202 1.067 -9.355 1.00 96.62 108 LYS A CA 1
ATOM 897 C C . LYS A 1 108 ? -12.035 1.367 -7.874 1.00 96.62 108 LYS A C 1
ATOM 899 O O . LYS A 1 108 ? -10.931 1.597 -7.391 1.00 96.62 108 LYS A O 1
ATOM 904 N N . ASP A 1 109 ? -13.131 1.253 -7.133 1.00 98.06 109 ASP A N 1
ATOM 905 C CA . ASP A 1 109 ? -13.125 1.383 -5.674 1.00 98.06 109 ASP A CA 1
ATOM 906 C C . ASP A 1 109 ? -12.264 0.310 -4.980 1.00 98.06 109 ASP A C 1
ATOM 908 O O . ASP A 1 109 ? -11.656 0.580 -3.943 1.00 98.06 109 ASP A O 1
ATOM 912 N N . ASP A 1 110 ? -12.210 -0.898 -5.547 1.00 98.56 110 ASP A N 1
ATOM 913 C CA . ASP A 1 110 ? -11.351 -1.999 -5.105 1.00 98.56 110 ASP A CA 1
ATOM 914 C C . ASP A 1 110 ? -10.439 -2.413 -6.270 1.00 98.56 110 ASP A C 1
ATOM 916 O O . ASP A 1 110 ? -10.899 -3.083 -7.200 1.00 98.56 110 ASP A O 1
ATOM 920 N N . PRO A 1 111 ? -9.178 -1.951 -6.285 1.00 98.50 111 PRO A N 1
ATOM 921 C CA . PRO A 1 111 ? -8.331 -2.032 -7.463 1.00 98.50 111 PRO A CA 1
ATOM 922 C C . PRO A 1 111 ? -7.709 -3.422 -7.608 1.00 98.50 111 PRO A C 1
ATOM 924 O O . PRO A 1 111 ? -7.442 -4.109 -6.616 1.00 98.50 111 PRO A O 1
ATOM 927 N N . ASP A 1 112 ? -7.420 -3.815 -8.849 1.00 98.50 112 ASP A N 1
ATOM 928 C CA . ASP A 1 112 ? -6.631 -5.015 -9.121 1.00 98.50 112 ASP A CA 1
ATOM 929 C C . ASP A 1 112 ? -5.185 -4.805 -8.665 1.00 98.50 112 ASP A C 1
ATOM 931 O O . ASP A 1 112 ? -4.619 -3.714 -8.781 1.00 98.50 112 ASP A O 1
ATOM 935 N N . CYS A 1 113 ? -4.576 -5.865 -8.140 1.00 98.25 113 CYS A N 1
ATOM 936 C CA . CYS A 1 113 ? -3.226 -5.805 -7.601 1.00 98.25 113 CYS A CA 1
ATOM 937 C C . CYS A 1 113 ? -2.221 -6.562 -8.466 1.00 98.25 113 CYS A C 1
ATOM 939 O O . CYS A 1 113 ? -2.503 -7.619 -9.038 1.00 98.25 113 CYS A O 1
ATOM 941 N N . TYR A 1 114 ? -1.000 -6.040 -8.493 1.00 98.44 114 TYR A N 1
ATOM 942 C CA . TYR A 1 114 ? 0.080 -6.508 -9.346 1.00 98.44 114 TYR A CA 1
ATOM 943 C C . TYR A 1 114 ? 1.377 -6.654 -8.556 1.00 98.44 114 TYR A C 1
ATOM 945 O O . TYR A 1 114 ? 1.559 -6.052 -7.498 1.00 98.44 114 TYR A O 1
ATOM 953 N N . HIS A 1 115 ? 2.288 -7.452 -9.100 1.00 97.81 115 HIS A N 1
ATOM 954 C CA . HIS A 1 115 ? 3.668 -7.552 -8.657 1.00 97.81 115 HIS A CA 1
ATOM 955 C C . HIS A 1 115 ? 4.593 -7.029 -9.747 1.00 97.81 115 HIS A C 1
ATOM 957 O O . HIS A 1 115 ? 4.563 -7.544 -10.864 1.00 97.81 115 HIS A O 1
ATOM 963 N N . LEU A 1 116 ? 5.426 -6.052 -9.406 1.00 98.06 116 LEU A N 1
ATOM 964 C CA . LEU A 1 116 ? 6.609 -5.679 -10.170 1.00 98.06 116 LEU A CA 1
ATOM 965 C C . LEU A 1 116 ? 7.785 -6.480 -9.613 1.00 98.06 116 LEU A C 1
ATOM 967 O O . LEU A 1 116 ? 8.073 -6.374 -8.425 1.00 98.06 116 LEU A O 1
ATOM 971 N N . MET A 1 117 ? 8.433 -7.292 -10.444 1.00 97.69 117 MET A N 1
ATOM 972 C CA . MET A 1 117 ? 9.565 -8.136 -10.049 1.00 97.69 117 MET A CA 1
ATOM 973 C C . MET A 1 117 ? 10.807 -7.755 -10.848 1.00 97.69 117 MET A C 1
ATOM 975 O O . MET A 1 117 ? 10.698 -7.530 -12.055 1.00 97.69 117 MET A O 1
ATOM 979 N N . SER A 1 118 ? 11.971 -7.706 -10.199 1.00 96.69 118 SER A N 1
ATOM 980 C CA . SER A 1 118 ? 13.254 -7.488 -10.875 1.00 96.69 118 SER A CA 1
ATOM 981 C C . SER A 1 118 ? 13.539 -8.589 -11.892 1.00 96.69 118 SER A C 1
ATOM 983 O O . SER A 1 118 ? 13.120 -9.735 -11.717 1.00 96.69 118 SER A O 1
ATOM 985 N N . GLY A 1 119 ? 14.286 -8.241 -12.944 1.00 93.81 119 GLY A N 1
ATOM 986 C CA . GLY A 1 119 ? 14.735 -9.217 -13.938 1.00 93.81 119 GLY A CA 1
ATOM 987 C C . GLY A 1 119 ? 15.517 -10.360 -13.287 1.00 93.81 119 GLY A C 1
ATOM 988 O O . GLY A 1 119 ? 15.181 -11.524 -13.488 1.00 93.81 119 GLY A O 1
ATOM 989 N N . ASP A 1 120 ? 16.461 -10.032 -12.402 1.00 92.19 120 ASP A N 1
ATOM 990 C CA . ASP A 1 120 ? 17.284 -11.017 -11.690 1.00 92.19 120 ASP A CA 1
ATOM 991 C C . ASP A 1 120 ? 16.454 -12.007 -10.860 1.00 92.19 120 ASP A C 1
ATOM 993 O O . ASP A 1 120 ? 16.769 -13.196 -10.823 1.00 92.19 120 ASP A O 1
ATOM 997 N N . TYR A 1 121 ? 15.358 -11.550 -10.240 1.00 92.94 121 TYR A N 1
ATOM 998 C CA . TYR A 1 121 ? 14.479 -12.411 -9.446 1.00 92.94 121 TYR A CA 1
ATOM 999 C C . TYR A 1 121 ? 13.749 -13.452 -10.299 1.00 92.94 121 TYR A C 1
ATOM 1001 O O . TYR A 1 121 ? 13.586 -14.600 -9.885 1.00 92.94 121 TYR A O 1
ATOM 1009 N N . VAL A 1 122 ? 13.302 -13.065 -11.497 1.00 93.94 122 VAL A N 1
ATOM 1010 C CA . VAL A 1 122 ? 12.573 -13.965 -12.405 1.00 93.94 122 VAL A CA 1
ATOM 1011 C C . VAL A 1 122 ? 13.465 -14.645 -13.448 1.00 93.94 122 VAL A C 1
ATOM 1013 O O . VAL A 1 122 ? 12.955 -15.438 -14.237 1.00 93.94 122 VAL A O 1
ATOM 1016 N N . GLY A 1 123 ? 14.773 -14.371 -13.455 1.00 93.31 123 GLY A N 1
ATOM 1017 C CA . GLY A 1 123 ? 15.706 -14.877 -14.466 1.00 93.31 123 GLY A CA 1
ATOM 1018 C C . GLY A 1 123 ? 15.522 -14.243 -15.850 1.00 93.31 123 GLY A C 1
ATOM 1019 O O . GLY A 1 123 ? 15.814 -14.880 -16.860 1.00 93.31 123 GLY A O 1
ATOM 1020 N N . GLU A 1 124 ? 15.028 -13.005 -15.901 1.00 92.38 124 GLU A N 1
ATOM 1021 C CA . GLU A 1 124 ? 14.744 -12.248 -17.123 1.00 92.38 124 GLU A CA 1
ATOM 1022 C C . GLU A 1 124 ? 15.694 -11.052 -17.274 1.00 92.38 124 GLU A C 1
ATOM 1024 O O . GLU A 1 124 ? 16.253 -10.539 -16.309 1.00 92.38 124 GLU A O 1
ATOM 1029 N N . LYS A 1 125 ? 15.849 -10.547 -18.502 1.00 91.06 125 LYS A N 1
ATOM 1030 C CA . LYS A 1 125 ? 16.710 -9.376 -18.779 1.00 91.06 125 LYS A CA 1
ATOM 1031 C C . LYS A 1 125 ? 16.139 -8.048 -18.282 1.00 91.06 125 LYS A C 1
ATOM 1033 O O . LYS A 1 125 ? 16.846 -7.043 -18.268 1.00 91.06 125 LYS A O 1
ATOM 1038 N N . SER A 1 126 ? 14.852 -8.009 -17.969 1.00 94.12 126 SER A N 1
ATOM 1039 C CA . SER A 1 126 ? 14.150 -6.791 -17.582 1.00 94.12 126 SER A CA 1
ATOM 1040 C C . SER A 1 126 ? 13.088 -7.112 -16.540 1.00 94.12 126 SER A C 1
ATOM 1042 O O . SER A 1 126 ? 12.622 -8.254 -16.486 1.00 94.12 126 SER A O 1
ATOM 1044 N N . PRO A 1 127 ? 12.691 -6.121 -15.724 1.00 97.12 127 PRO A N 1
ATOM 1045 C CA . PRO A 1 127 ? 11.581 -6.279 -14.806 1.00 97.12 127 PRO A CA 1
ATOM 1046 C C . PRO A 1 127 ? 10.306 -6.764 -15.491 1.00 97.12 127 PRO A C 1
ATOM 1048 O O . PRO A 1 127 ? 10.027 -6.425 -16.643 1.00 97.12 127 PRO A O 1
ATOM 1051 N N . VAL A 1 128 ? 9.503 -7.526 -14.753 1.00 97.31 128 VAL A N 1
ATOM 1052 C CA . VAL A 1 128 ? 8.218 -8.042 -15.231 1.00 97.31 128 VAL A CA 1
ATOM 1053 C C . VAL A 1 128 ? 7.094 -7.662 -14.281 1.00 97.31 128 VAL A C 1
ATOM 1055 O O . VAL A 1 128 ? 7.251 -7.686 -13.060 1.00 97.31 128 VAL A O 1
ATOM 1058 N N . ILE A 1 129 ? 5.932 -7.353 -14.854 1.00 97.81 129 ILE A N 1
ATOM 1059 C CA . ILE A 1 129 ? 4.692 -7.144 -14.107 1.00 97.81 129 ILE A CA 1
ATOM 1060 C C . ILE A 1 129 ? 3.831 -8.399 -14.241 1.00 97.81 129 ILE A C 1
ATOM 1062 O O . ILE A 1 129 ? 3.606 -8.886 -15.350 1.00 97.81 129 ILE A O 1
ATOM 1066 N N . ARG A 1 130 ? 3.330 -8.930 -13.123 1.00 96.81 130 ARG A N 1
ATOM 1067 C CA . ARG A 1 130 ? 2.342 -10.026 -13.111 1.00 96.81 130 ARG A CA 1
ATOM 1068 C C . ARG A 1 130 ? 1.153 -9.672 -12.229 1.00 96.81 130 ARG A C 1
ATOM 1070 O O . ARG A 1 130 ? 1.306 -8.910 -11.278 1.00 96.81 130 ARG A O 1
ATOM 1077 N N . SER A 1 131 ? -0.019 -10.243 -12.510 1.00 96.56 131 SER A N 1
ATOM 1078 C CA . SER A 1 131 ? -1.155 -10.106 -11.596 1.00 96.56 131 SER A CA 1
ATOM 1079 C C . SER A 1 131 ? -0.845 -10.785 -10.261 1.00 96.56 131 SER A C 1
ATOM 1081 O O . SER A 1 131 ? -0.205 -11.839 -10.205 1.00 96.56 131 SER A O 1
ATOM 1083 N N . SER A 1 132 ? -1.317 -10.191 -9.167 1.00 93.62 132 SER A N 1
ATOM 1084 C CA . SER A 1 132 ? -1.215 -10.771 -7.829 1.00 93.62 132 SER A CA 1
ATOM 1085 C C . SER A 1 132 ? -2.306 -11.827 -7.643 1.00 93.62 132 SER A C 1
ATOM 1087 O O . SER A 1 132 ? -3.280 -11.623 -6.928 1.00 93.62 132 SER A O 1
ATOM 1089 N N . ASN A 1 133 ? -2.195 -12.940 -8.378 1.00 91.19 133 ASN A N 1
ATOM 1090 C CA . ASN A 1 133 ? -3.193 -14.020 -8.432 1.00 91.19 133 ASN A CA 1
ATOM 1091 C C . ASN A 1 133 ? -4.624 -13.542 -8.752 1.00 91.19 133 ASN A C 1
ATOM 1093 O O . ASN A 1 133 ? -5.596 -14.148 -8.306 1.00 91.19 133 ASN A O 1
ATOM 1097 N N . ASN A 1 134 ? -4.747 -12.460 -9.528 1.00 93.62 134 ASN A N 1
ATOM 1098 C CA . ASN A 1 134 ? -6.019 -11.813 -9.874 1.00 93.62 134 ASN A CA 1
ATOM 1099 C C . ASN A 1 134 ? -6.834 -11.357 -8.650 1.00 93.62 134 ASN A C 1
ATOM 1101 O O . ASN A 1 134 ? -8.061 -11.297 -8.705 1.00 93.62 134 ASN A O 1
ATOM 1105 N N . TYR A 1 135 ? -6.162 -11.061 -7.537 1.00 96.44 135 TYR A N 1
ATOM 1106 C CA . TYR A 1 135 ? -6.807 -10.451 -6.387 1.00 96.44 135 TYR A CA 1
ATOM 1107 C C . TYR A 1 135 ? -7.005 -8.950 -6.598 1.00 96.44 135 TYR A C 1
ATOM 1109 O O . TYR A 1 135 ? -6.111 -8.243 -7.072 1.00 96.44 135 TYR A O 1
ATOM 1117 N N . THR A 1 136 ? -8.153 -8.469 -6.130 1.00 98.38 136 THR A N 1
ATOM 1118 C CA . THR A 1 136 ? -8.325 -7.066 -5.767 1.00 98.38 136 THR A CA 1
ATOM 1119 C C . THR A 1 136 ? -7.603 -6.768 -4.451 1.00 98.38 136 THR A C 1
ATOM 1121 O O . THR A 1 136 ? -7.201 -7.688 -3.725 1.00 98.38 136 THR A O 1
ATOM 1124 N N . PHE A 1 137 ? -7.460 -5.493 -4.095 1.00 98.50 137 PHE A N 1
ATOM 1125 C CA . PHE A 1 137 ? -6.819 -5.104 -2.841 1.00 98.50 137 PHE A CA 1
ATOM 1126 C C . PHE A 1 137 ? -7.536 -5.697 -1.619 1.00 98.50 137 PHE A C 1
ATOM 1128 O O . PHE A 1 137 ? -6.898 -6.312 -0.760 1.00 98.50 137 PHE A O 1
ATOM 1135 N N . SER A 1 138 ? -8.869 -5.613 -1.554 1.00 98.44 138 SER A N 1
ATOM 1136 C CA . SER A 1 138 ? -9.635 -6.253 -0.476 1.00 98.44 138 SER A CA 1
ATOM 1137 C C . SER A 1 138 ? -9.499 -7.780 -0.487 1.00 98.44 138 SER A C 1
ATOM 1139 O O . SER A 1 138 ? -9.388 -8.404 0.574 1.00 98.44 138 SER A O 1
ATOM 1141 N N . GLY A 1 139 ? -9.414 -8.391 -1.674 1.00 98.19 139 GLY A N 1
ATOM 1142 C CA . GLY A 1 139 ? -9.131 -9.813 -1.856 1.00 98.19 139 GLY A CA 1
ATOM 1143 C C . GLY A 1 139 ? -7.796 -10.230 -1.235 1.00 98.19 139 GLY A C 1
ATOM 1144 O O . GLY A 1 139 ? -7.753 -11.205 -0.478 1.00 98.19 139 GLY A O 1
ATOM 1145 N N . LEU A 1 140 ? -6.734 -9.453 -1.471 1.00 97.12 140 LEU A N 1
ATOM 1146 C CA . LEU A 1 140 ? -5.418 -9.677 -0.868 1.00 97.12 1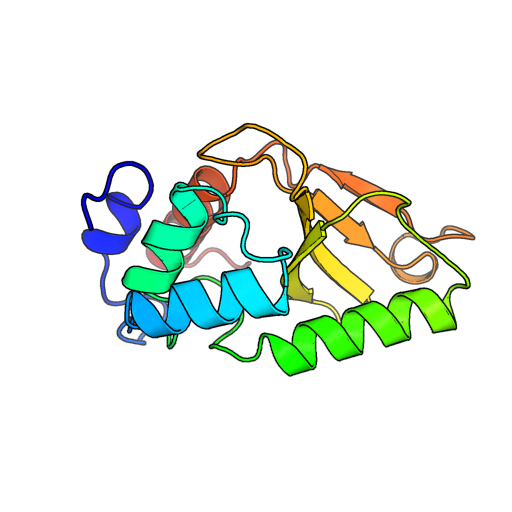40 LEU A CA 1
ATOM 1147 C C . LEU A 1 140 ? -5.461 -9.594 0.657 1.00 97.12 140 LEU A C 1
ATOM 1149 O O . LEU A 1 140 ? -4.940 -10.483 1.332 1.00 97.12 140 LEU A O 1
ATOM 1153 N N . ILE A 1 141 ? -6.117 -8.576 1.217 1.00 97.81 141 ILE A N 1
ATOM 1154 C CA . ILE A 1 141 ? -6.251 -8.443 2.675 1.00 97.81 141 ILE A CA 1
ATOM 1155 C C . ILE A 1 141 ? -7.047 -9.617 3.261 1.00 97.81 141 ILE A C 1
ATOM 1157 O O . ILE A 1 141 ? -6.677 -10.185 4.293 1.00 97.81 141 ILE A O 1
ATOM 1161 N N . ASN A 1 142 ? -8.115 -10.045 2.586 1.00 97.62 142 ASN A N 1
ATOM 1162 C CA . ASN A 1 142 ? -8.921 -11.182 3.016 1.00 97.62 142 ASN A CA 1
ATOM 1163 C C . ASN A 1 142 ? -8.134 -12.496 3.029 1.00 97.62 142 ASN A C 1
ATOM 1165 O O . ASN A 1 142 ? -8.331 -13.310 3.947 1.00 97.62 142 ASN A O 1
ATOM 1169 N N . GLU A 1 143 ? -7.264 -12.694 2.039 1.00 96.50 143 GLU A N 1
ATOM 1170 C CA . GLU A 1 143 ? -6.360 -13.837 1.949 1.00 96.50 143 GLU A CA 1
ATOM 1171 C C . GLU A 1 143 ? -5.261 -13.768 3.015 1.00 96.50 143 GLU A C 1
ATOM 1173 O O . GLU A 1 143 ? -5.037 -14.759 3.712 1.00 96.50 143 GLU A O 1
ATOM 1178 N N . ALA A 1 144 ? -4.657 -12.599 3.245 1.00 95.25 144 ALA A N 1
ATOM 1179 C CA . ALA A 1 144 ? -3.694 -12.384 4.326 1.00 95.25 144 ALA A CA 1
ATOM 1180 C C . ALA A 1 144 ? -4.285 -12.767 5.693 1.00 95.25 144 ALA A C 1
ATOM 1182 O O . ALA A 1 144 ? -3.710 -13.570 6.429 1.00 95.25 144 ALA A O 1
ATOM 1183 N N . ILE A 1 145 ? -5.494 -12.288 6.010 1.00 96.81 145 ILE A N 1
ATOM 1184 C CA . ILE A 1 145 ? -6.194 -12.643 7.254 1.00 96.81 145 ILE A CA 1
ATOM 1185 C C . ILE A 1 145 ? -6.457 -14.152 7.327 1.00 96.81 145 ILE A C 1
ATOM 1187 O O . ILE A 1 145 ? -6.306 -14.759 8.391 1.00 96.81 145 ILE A O 1
ATOM 1191 N N . ARG A 1 146 ? -6.860 -14.782 6.211 1.00 96.88 146 ARG A N 1
ATOM 1192 C CA . ARG A 1 146 ? -7.084 -16.234 6.165 1.00 96.88 146 ARG A CA 1
ATOM 1193 C C . ARG A 1 146 ? -5.792 -16.981 6.490 1.00 96.88 146 ARG A C 1
ATOM 1195 O O . ARG A 1 146 ? -5.834 -17.895 7.309 1.00 96.88 146 ARG A O 1
ATOM 1202 N N . ARG A 1 147 ? -4.665 -16.589 5.895 1.00 95.25 147 ARG A N 1
ATOM 1203 C CA . ARG A 1 147 ? -3.358 -17.213 6.127 1.00 95.25 147 ARG A CA 1
ATOM 1204 C C . ARG A 1 147 ? -2.920 -17.104 7.579 1.00 95.25 147 ARG A C 1
ATOM 1206 O O . ARG A 1 147 ? -2.654 -18.131 8.195 1.00 95.25 147 ARG A O 1
ATOM 1213 N N . ILE A 1 148 ? -2.987 -15.902 8.152 1.00 94.56 148 ILE A N 1
ATOM 1214 C CA . ILE A 1 148 ? -2.657 -15.640 9.562 1.00 94.56 148 ILE A CA 1
ATOM 1215 C C . ILE A 1 148 ? -3.470 -16.544 10.493 1.00 94.56 148 ILE A C 1
ATOM 1217 O O . ILE A 1 148 ? -2.908 -17.227 11.343 1.00 94.56 148 ILE A O 1
ATOM 1221 N N . LYS A 1 149 ? -4.794 -16.608 10.307 1.00 94.50 149 LYS A N 1
ATOM 1222 C CA . LYS A 1 149 ? -5.678 -17.426 11.156 1.00 94.50 149 LYS A CA 1
ATOM 1223 C C . LYS A 1 149 ? -5.421 -18.928 11.061 1.00 94.50 149 LYS A C 1
ATOM 1225 O O . LYS A 1 149 ? -5.788 -19.656 11.976 1.00 94.50 149 LYS A O 1
ATOM 1230 N N . ASN A 1 150 ? -4.833 -19.383 9.959 1.00 95.62 150 ASN A N 1
ATOM 1231 C CA . ASN A 1 150 ? -4.559 -20.793 9.702 1.00 95.62 150 ASN A CA 1
ATOM 1232 C C . ASN A 1 150 ? -3.063 -21.135 9.806 1.00 95.62 150 ASN A C 1
ATOM 1234 O O . ASN A 1 150 ? -2.679 -22.237 9.431 1.00 95.62 150 ASN A O 1
ATOM 1238 N N . ASN A 1 151 ? -2.224 -20.215 10.305 1.00 92.44 151 ASN A N 1
ATOM 1239 C CA . ASN A 1 151 ? -0.766 -20.367 10.376 1.00 92.44 151 ASN A CA 1
ATOM 1240 C C . ASN A 1 151 ? -0.125 -20.756 9.029 1.00 92.44 151 ASN A C 1
ATOM 1242 O O . ASN A 1 151 ? 0.797 -21.568 8.974 1.00 92.44 151 ASN A O 1
ATOM 1246 N N . ILE A 1 152 ? -0.632 -20.185 7.934 1.00 93.12 152 ILE A N 1
ATOM 1247 C CA . ILE A 1 152 ? -0.086 -20.371 6.588 1.00 93.12 152 ILE A CA 1
ATOM 1248 C C . ILE A 1 152 ? 0.927 -19.243 6.326 1.00 93.12 152 ILE A C 1
ATOM 1250 O O . ILE A 1 152 ? 0.575 -18.079 6.534 1.00 93.12 152 ILE A O 1
ATOM 1254 N N . PRO A 1 153 ? 2.152 -19.547 5.862 1.00 84.94 153 PRO A N 1
ATOM 1255 C CA . PRO A 1 153 ? 3.142 -18.531 5.501 1.00 84.94 153 PRO A CA 1
ATOM 1256 C C . PRO A 1 153 ? 2.675 -17.580 4.385 1.00 84.94 153 PRO A C 1
ATOM 1258 O O . PRO A 1 153 ? 1.784 -17.918 3.596 1.00 84.94 153 PRO A O 1
ATOM 1261 N N . PHE A 1 154 ? 3.291 -16.396 4.329 1.00 74.75 154 PHE A N 1
ATOM 1262 C CA . PHE A 1 154 ? 3.103 -15.398 3.268 1.00 74.75 154 PHE A CA 1
ATOM 1263 C C . PHE A 1 154 ? 3.927 -15.716 2.023 1.00 74.75 154 PHE A C 1
ATOM 1265 O O . PHE A 1 154 ? 5.048 -16.240 2.189 1.00 74.75 154 PHE A O 1
#

Mean predicted aligned error: 2.81 Å

Organism: NCBI:txid701523

Radius of gyration: 15.19 Å; Cα contacts (8 Å, |Δi|>4): 258; chains: 1; bounding box: 37×36×36 Å

Nearest PDB structures (foldseek):
  6d6i-assembly2_E  TM=5.219E-01  e=1.227E+00  Homo sapiens
  8g8k-assembly1_A  TM=3.030E-01  e=1.771E+00  Mycobacterium tuberculosis H37Rv

Secondary structure (DSSP, 8-state):
---SS-HHHHT--EETTEE-B---HHHHHHHHHHHSTTPPPPHHHHHHHHHHSSB-SSSS-SS-HHHHHHHHHHHHHHTT---SS-EEEEEEEGGGTEEEEEESS---SS-EEEEEE-HHHHTSSS-EEEEEEEEEHHHHHHHHHHHHHTT---

pLDDT: mean 95.61, std 3.36, range [74.75, 98.69]